Protein AF-A0A418XPI8-F1 (afdb_monomer_lite)

Foldseek 3Di:
DQDWWKKKKWKWALNHTDIDIDIDSDPDDDQLNVLQVVQCVVPVPPPDPPLHPDPPDDSVRSQVSSVVRRIGPIDMGTDPDPPPPDD

Secondary structure (DSSP, 8-state):
----EEEEEEEEETTEEEEEEEEESSS---HHHHHHHHHHHHHTTSS-GGGSPPTT--HHHHHHHHHHTTEEEEEEEEPPP------

Sequence (87 aa):
MSSQHRFEINYRYQDEPHTRIVESDAGRLDAHLAALRLIALHHADAENSLLMPAAGASPEDILEQAEVLGISGIRVNKLPHAHKQQP

Structure (mmCIF, N/CA/C/O backbone):
data_AF-A0A418XPI8-F1
#
_entry.id   AF-A0A418XPI8-F1
#
loop_
_atom_site.group_PDB
_atom_site.id
_atom_site.type_symbol
_atom_site.label_atom_id
_atom_site.label_alt_id
_atom_site.label_comp_id
_atom_site.label_asym_id
_atom_site.label_entity_id
_atom_site.label_seq_id
_atom_site.pdbx_PDB_ins_code
_atom_site.Cartn_x
_atom_site.Cartn_y
_atom_site.Cartn_z
_atom_site.occupancy
_atom_site.B_iso_or_equiv
_atom_site.auth_seq_id
_atom_site.auth_comp_id
_atom_site.auth_asym_id
_atom_site.auth_atom_id
_atom_site.pdbx_PDB_model_num
ATOM 1 N N . MET A 1 1 ? 15.569 16.125 -13.467 1.00 48.19 1 MET A N 1
ATOM 2 C CA . MET A 1 1 ? 14.969 16.632 -12.216 1.00 48.19 1 MET A CA 1
ATOM 3 C C . MET A 1 1 ? 13.790 15.730 -11.895 1.00 48.19 1 MET A C 1
ATOM 5 O O . MET A 1 1 ? 12.815 15.785 -12.631 1.00 48.19 1 MET A O 1
ATOM 9 N N . SER A 1 2 ? 13.896 14.853 -10.896 1.00 56.59 2 SER A N 1
ATOM 10 C CA . SER A 1 2 ? 12.750 14.051 -10.446 1.00 56.59 2 SER A CA 1
ATOM 11 C C . SER A 1 2 ? 11.872 14.930 -9.561 1.00 56.59 2 SER A C 1
ATOM 13 O O . SER A 1 2 ? 12.349 15.484 -8.571 1.00 56.59 2 SER A O 1
ATOM 15 N N . SER A 1 3 ? 10.616 15.140 -9.949 1.00 72.00 3 SER A N 1
ATOM 16 C CA . SER A 1 3 ? 9.654 15.852 -9.110 1.00 72.00 3 SER A CA 1
ATOM 17 C C . SER A 1 3 ? 9.105 14.877 -8.075 1.00 72.00 3 SER A C 1
ATOM 19 O O . SER A 1 3 ? 8.255 14.056 -8.393 1.00 72.00 3 SER A O 1
ATOM 21 N N . GLN A 1 4 ? 9.584 14.978 -6.837 1.00 80.12 4 GLN A N 1
ATOM 22 C CA . GLN A 1 4 ? 9.024 14.242 -5.704 1.00 80.12 4 GLN A CA 1
ATOM 23 C C . GLN A 1 4 ? 7.559 14.644 -5.511 1.00 80.12 4 GLN A C 1
ATOM 25 O O . GLN A 1 4 ? 7.268 15.798 -5.203 1.00 80.12 4 GLN A O 1
ATOM 30 N N . HIS A 1 5 ? 6.630 13.715 -5.713 1.00 88.50 5 HIS A N 1
ATOM 31 C CA . HIS A 1 5 ? 5.202 13.908 -5.492 1.00 88.50 5 HIS A CA 1
ATOM 32 C C . HIS A 1 5 ? 4.784 13.285 -4.163 1.00 88.50 5 HIS A C 1
ATOM 34 O O . HIS A 1 5 ? 5.198 12.179 -3.821 1.00 88.50 5 HIS A O 1
ATOM 40 N N . ARG A 1 6 ? 3.919 13.986 -3.426 1.00 92.00 6 ARG A N 1
ATOM 41 C CA . ARG A 1 6 ? 3.351 13.492 -2.171 1.00 92.00 6 ARG A CA 1
ATOM 42 C C . ARG A 1 6 ? 2.010 12.825 -2.408 1.00 92.00 6 ARG A C 1
ATOM 44 O O . ARG A 1 6 ? 1.154 13.357 -3.115 1.00 92.00 6 ARG A O 1
ATOM 51 N N . PHE A 1 7 ? 1.827 11.680 -1.775 1.00 93.88 7 PHE A N 1
ATOM 52 C CA . PHE A 1 7 ? 0.591 10.919 -1.800 1.00 93.88 7 PHE A CA 1
ATOM 53 C C . PHE A 1 7 ? 0.175 10.594 -0.377 1.00 93.88 7 PHE A C 1
ATOM 55 O O . PHE A 1 7 ? 1.000 10.229 0.456 1.00 93.88 7 PHE A O 1
ATOM 62 N N . GLU A 1 8 ? -1.111 10.722 -0.112 1.00 95.06 8 GLU A N 1
ATOM 63 C CA . GLU A 1 8 ? -1.744 10.264 1.108 1.00 95.06 8 GLU A CA 1
ATOM 64 C C . GLU A 1 8 ? -2.385 8.903 0.842 1.00 95.06 8 GLU A C 1
ATOM 66 O O . GLU A 1 8 ? -3.207 8.752 -0.062 1.00 95.06 8 GLU A O 1
ATOM 71 N N . ILE A 1 9 ? -1.993 7.906 1.624 1.00 96.50 9 ILE A N 1
ATOM 72 C CA . ILE A 1 9 ? -2.579 6.574 1.617 1.00 96.50 9 ILE A CA 1
ATOM 73 C C . ILE A 1 9 ? -3.536 6.493 2.798 1.00 96.50 9 ILE A C 1
ATOM 75 O O . ILE A 1 9 ? -3.112 6.620 3.945 1.00 96.50 9 ILE A O 1
ATOM 79 N N . ASN A 1 10 ? -4.809 6.255 2.514 1.00 97.25 10 ASN A N 1
ATOM 80 C CA . ASN A 1 10 ? -5.837 5.961 3.502 1.00 97.25 10 ASN A CA 1
ATOM 81 C C . ASN A 1 10 ? -6.124 4.463 3.456 1.00 97.25 10 ASN A C 1
ATOM 83 O O . ASN A 1 10 ? -6.355 3.922 2.377 1.00 97.25 10 ASN A O 1
ATOM 87 N N . TYR A 1 11 ? -6.073 3.789 4.596 1.00 96.88 11 TYR A N 1
ATOM 88 C CA . TYR A 1 11 ? -6.209 2.337 4.681 1.00 96.88 11 TYR A CA 1
ATOM 89 C C . TYR A 1 11 ? -6.747 1.934 6.055 1.00 96.88 11 TYR A C 1
ATOM 91 O O . TYR A 1 11 ? -6.860 2.766 6.955 1.00 96.88 11 TYR A O 1
ATOM 99 N N . ARG A 1 12 ? -7.100 0.663 6.219 1.00 97.00 12 ARG A N 1
ATOM 100 C CA . ARG A 1 12 ? -7.357 0.056 7.524 1.00 97.00 12 ARG A CA 1
ATOM 101 C C . ARG A 1 12 ? -6.250 -0.925 7.842 1.00 97.00 12 ARG A C 1
ATOM 103 O O . ARG A 1 12 ? -5.841 -1.662 6.951 1.00 97.00 12 ARG A O 1
ATOM 110 N N . TYR A 1 13 ? -5.787 -0.924 9.082 1.00 95.38 13 TYR A N 1
ATOM 111 C CA . TYR A 1 13 ? -4.901 -1.951 9.612 1.00 95.38 13 TYR A CA 1
ATOM 112 C C . TYR A 1 13 ? -5.575 -2.586 10.817 1.00 95.38 13 TYR A C 1
ATOM 114 O O . TYR A 1 13 ? -5.905 -1.873 11.757 1.00 95.38 13 TYR A O 1
ATOM 122 N N . GLN A 1 14 ? -5.833 -3.893 10.752 1.00 94.12 14 GLN A N 1
ATOM 123 C CA . GLN A 1 14 ? -6.630 -4.614 11.753 1.00 94.12 14 GLN A CA 1
ATOM 124 C C . GLN A 1 14 ? -7.961 -3.895 12.052 1.00 94.12 14 GLN A C 1
ATOM 126 O O . GLN A 1 14 ? -8.293 -3.607 13.195 1.00 94.12 14 GLN A O 1
ATOM 131 N N . ASP A 1 15 ? -8.684 -3.534 10.985 1.00 92.38 15 ASP A N 1
ATOM 132 C CA . ASP A 1 15 ? -9.939 -2.762 10.997 1.00 92.38 15 ASP A CA 1
ATOM 133 C C . ASP A 1 15 ? -9.861 -1.312 11.516 1.00 92.38 15 ASP A C 1
ATOM 135 O O . ASP A 1 15 ? -10.823 -0.550 11.369 1.00 92.38 15 ASP A O 1
ATOM 139 N N . GLU A 1 16 ? -8.705 -0.861 12.001 1.00 96.06 16 GLU A N 1
ATOM 140 C CA . GLU A 1 16 ? -8.512 0.511 12.463 1.00 96.06 16 GLU A CA 1
ATOM 141 C C . GLU A 1 16 ? -8.132 1.452 11.309 1.00 96.06 16 GLU A C 1
ATOM 143 O O . GLU A 1 16 ? -7.195 1.165 10.553 1.00 96.06 16 GLU A O 1
ATOM 148 N N . PRO A 1 17 ? -8.813 2.603 11.146 1.00 96.50 17 PRO A N 1
ATOM 149 C CA . PRO A 1 17 ? -8.506 3.550 10.083 1.00 96.50 17 PRO A CA 1
ATOM 150 C C . PRO A 1 17 ? -7.158 4.236 10.321 1.00 96.50 17 PRO A C 1
ATOM 152 O O . PRO A 1 17 ? -6.916 4.826 11.371 1.00 96.50 17 PRO A O 1
ATOM 155 N N . HIS A 1 18 ? -6.308 4.207 9.301 1.00 96.56 18 HIS A N 1
ATOM 156 C CA . HIS A 1 18 ? -4.976 4.785 9.308 1.00 96.56 18 HIS A CA 1
ATOM 157 C C . HIS A 1 18 ? -4.733 5.627 8.055 1.00 96.56 18 HIS A C 1
ATOM 159 O O . HIS A 1 18 ? -5.255 5.361 6.967 1.00 96.56 18 HIS A O 1
ATOM 165 N N . THR A 1 19 ? -3.861 6.621 8.206 1.00 95.50 19 THR A N 1
ATOM 166 C CA . THR A 1 19 ? -3.429 7.488 7.111 1.00 95.50 19 THR A CA 1
ATOM 167 C C . THR A 1 19 ? -1.911 7.611 7.116 1.00 95.50 19 THR A C 1
ATOM 169 O O . THR A 1 19 ? -1.284 7.750 8.169 1.00 95.50 19 THR A O 1
ATOM 172 N N . ARG A 1 20 ? -1.293 7.565 5.933 1.00 93.88 20 ARG A N 1
ATOM 173 C CA . ARG A 1 20 ? 0.158 7.706 5.775 1.00 93.88 20 ARG A CA 1
ATOM 174 C C . ARG A 1 2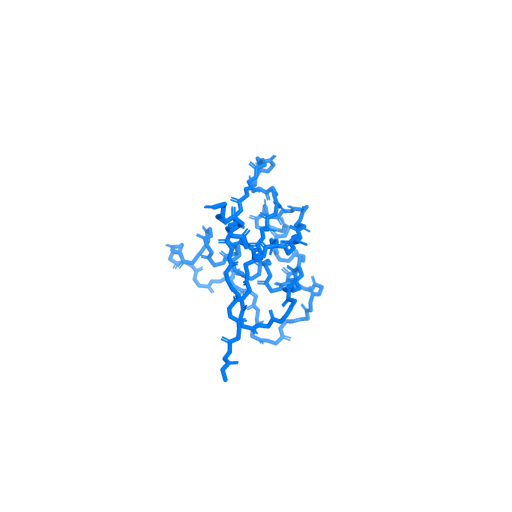0 ? 0.499 8.565 4.570 1.00 93.88 20 ARG A C 1
ATOM 176 O O . ARG A 1 20 ? 0.042 8.297 3.466 1.00 93.88 20 ARG A O 1
ATOM 183 N N . ILE A 1 21 ? 1.369 9.551 4.766 1.00 93.31 21 ILE A N 1
ATOM 184 C CA . ILE A 1 21 ? 1.947 10.317 3.661 1.00 93.31 21 ILE A CA 1
ATOM 185 C C . ILE A 1 21 ? 3.215 9.615 3.189 1.00 93.31 21 ILE A C 1
ATOM 187 O O . ILE A 1 21 ? 4.084 9.273 3.993 1.00 93.31 21 ILE A O 1
ATOM 191 N N . VAL A 1 22 ? 3.316 9.417 1.882 1.00 90.75 22 VAL A N 1
ATOM 192 C CA . VAL A 1 22 ? 4.490 8.858 1.219 1.00 90.75 22 VAL A CA 1
ATOM 193 C C . VAL A 1 22 ? 4.897 9.728 0.042 1.00 90.75 22 VAL A C 1
ATOM 195 O O . VAL A 1 22 ? 4.085 10.451 -0.538 1.00 90.75 22 VAL A O 1
ATOM 198 N N . GLU A 1 23 ? 6.163 9.621 -0.332 1.00 89.00 23 GLU A N 1
ATOM 199 C CA . GLU A 1 23 ? 6.708 10.312 -1.491 1.00 89.00 23 GLU A CA 1
ATOM 200 C C . GLU A 1 23 ? 6.970 9.310 -2.624 1.00 89.00 23 GLU A C 1
ATOM 202 O O . GLU A 1 23 ? 7.192 8.110 -2.402 1.00 89.00 23 GLU A O 1
ATOM 207 N N . SER A 1 24 ? 6.825 9.772 -3.859 1.00 86.62 24 SER A N 1
ATOM 208 C CA . SER A 1 24 ? 7.123 9.001 -5.059 1.00 86.62 24 SER A CA 1
ATOM 209 C C . SER A 1 24 ? 7.643 9.941 -6.134 1.00 86.62 24 SER A C 1
ATOM 211 O O . SER A 1 24 ? 7.046 10.987 -6.392 1.00 86.62 24 SER A O 1
ATOM 213 N N . ASP A 1 25 ? 8.722 9.537 -6.794 1.00 84.38 25 ASP A N 1
ATOM 214 C CA . ASP A 1 25 ? 9.247 10.230 -7.973 1.00 84.38 25 ASP A CA 1
ATOM 215 C C . ASP A 1 25 ? 8.328 10.063 -9.191 1.00 84.38 25 ASP A C 1
ATOM 217 O O . ASP A 1 25 ? 8.410 10.815 -10.162 1.00 84.38 25 ASP A O 1
ATOM 221 N N . ALA A 1 26 ? 7.432 9.073 -9.145 1.00 80.56 26 ALA A N 1
ATOM 222 C CA . ALA A 1 26 ? 6.420 8.878 -10.163 1.00 80.56 26 ALA A CA 1
ATOM 223 C C . ALA A 1 26 ? 5.243 9.842 -9.950 1.00 80.56 26 ALA A C 1
ATOM 225 O O . ALA A 1 26 ? 4.772 10.075 -8.836 1.00 80.56 26 ALA A O 1
ATOM 226 N N . GLY A 1 27 ? 4.688 10.346 -11.055 1.00 83.25 27 GLY A N 1
ATOM 227 C CA . GLY A 1 27 ? 3.508 11.220 -11.053 1.00 83.25 27 GLY A CA 1
ATOM 228 C C . GLY A 1 27 ? 2.228 10.582 -10.495 1.00 83.25 27 GLY A C 1
ATOM 229 O O . GLY A 1 27 ? 1.234 11.296 -10.314 1.00 83.25 27 GLY A O 1
ATOM 230 N N . ARG A 1 28 ? 2.266 9.275 -10.208 1.00 86.88 28 ARG A N 1
ATOM 231 C CA . ARG A 1 28 ? 1.191 8.430 -9.684 1.00 86.88 28 ARG A CA 1
ATOM 232 C C . ARG A 1 28 ? 1.771 7.408 -8.700 1.00 86.88 28 ARG A C 1
ATOM 234 O O . ARG A 1 28 ? 2.934 7.027 -8.813 1.00 86.88 28 ARG A O 1
ATOM 241 N N . LEU A 1 29 ? 0.943 6.954 -7.766 1.00 91.00 29 LEU A N 1
ATOM 242 C CA . LEU A 1 29 ? 1.232 5.829 -6.887 1.00 91.00 29 LEU A CA 1
ATOM 243 C C . LEU A 1 29 ? 0.068 4.840 -6.971 1.00 91.00 29 LEU A C 1
ATOM 245 O O . LEU A 1 29 ? -1.072 5.198 -6.677 1.00 91.00 29 LEU A O 1
ATOM 249 N N . ASP A 1 30 ? 0.365 3.619 -7.400 1.00 93.12 30 ASP A N 1
ATOM 250 C CA . ASP A 1 30 ? -0.633 2.561 -7.524 1.00 93.12 30 ASP A CA 1
ATOM 251 C C . ASP A 1 30 ? -0.950 1.924 -6.173 1.00 93.12 30 ASP A C 1
ATOM 253 O O . ASP A 1 30 ? -0.097 1.854 -5.288 1.00 93.12 30 ASP A O 1
ATOM 257 N N . ALA A 1 31 ? -2.175 1.413 -6.031 1.00 93.50 31 ALA A N 1
ATOM 258 C CA . ALA A 1 31 ? -2.638 0.795 -4.791 1.00 93.50 31 ALA A CA 1
ATOM 259 C C . ALA A 1 31 ? -1.769 -0.401 -4.364 1.00 93.50 31 ALA A C 1
ATOM 261 O O . ALA A 1 31 ? -1.443 -0.508 -3.190 1.00 93.50 31 ALA A O 1
ATOM 262 N N . HIS A 1 32 ? -1.324 -1.247 -5.301 1.00 93.50 32 HIS A N 1
ATOM 263 C CA . HIS A 1 32 ? -0.443 -2.381 -4.994 1.00 93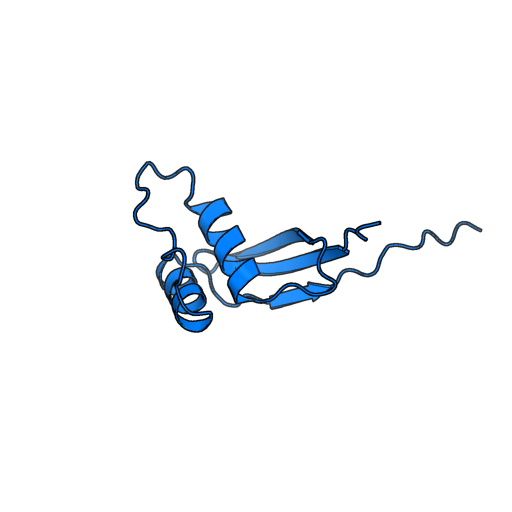.50 32 HIS A CA 1
ATOM 264 C C . HIS A 1 32 ? 0.949 -1.922 -4.510 1.00 93.50 32 HIS A C 1
ATOM 266 O O . HIS A 1 32 ? 1.506 -2.485 -3.572 1.00 93.50 32 HIS A O 1
ATOM 272 N N . LEU A 1 33 ? 1.497 -0.833 -5.064 1.00 92.88 33 LEU A N 1
ATOM 273 C CA . LEU A 1 33 ? 2.755 -0.248 -4.578 1.00 92.88 33 LEU A CA 1
ATOM 274 C C . LEU A 1 33 ? 2.589 0.391 -3.194 1.00 92.88 33 LEU A C 1
ATOM 276 O O . LEU A 1 33 ? 3.492 0.319 -2.360 1.00 92.88 33 LEU A O 1
ATOM 280 N N . ALA A 1 34 ? 1.437 1.016 -2.938 1.00 94.50 34 ALA A N 1
ATOM 281 C CA . ALA A 1 34 ? 1.076 1.485 -1.606 1.00 94.50 34 ALA A CA 1
ATOM 282 C C . ALA A 1 34 ? 0.964 0.308 -0.623 1.00 94.50 34 ALA A C 1
ATOM 284 O O . ALA A 1 34 ? 1.542 0.379 0.457 1.00 94.50 34 ALA A O 1
ATOM 285 N N . ALA A 1 35 ? 0.316 -0.790 -1.019 1.00 94.62 35 ALA A N 1
ATOM 286 C CA . ALA A 1 35 ? 0.190 -2.008 -0.225 1.00 94.62 35 ALA A CA 1
ATOM 287 C C . ALA A 1 35 ? 1.555 -2.597 0.153 1.00 94.62 35 ALA A C 1
ATOM 289 O O . ALA A 1 35 ? 1.798 -2.810 1.335 1.00 94.62 35 ALA A O 1
ATOM 290 N N . LEU A 1 36 ? 2.491 -2.736 -0.795 1.00 91.94 36 LEU A N 1
ATOM 291 C CA . LEU A 1 36 ? 3.867 -3.176 -0.507 1.00 91.94 36 LEU A CA 1
ATOM 292 C C . LEU A 1 36 ? 4.547 -2.320 0.566 1.00 91.94 36 LEU A C 1
ATOM 294 O O . LEU A 1 36 ? 5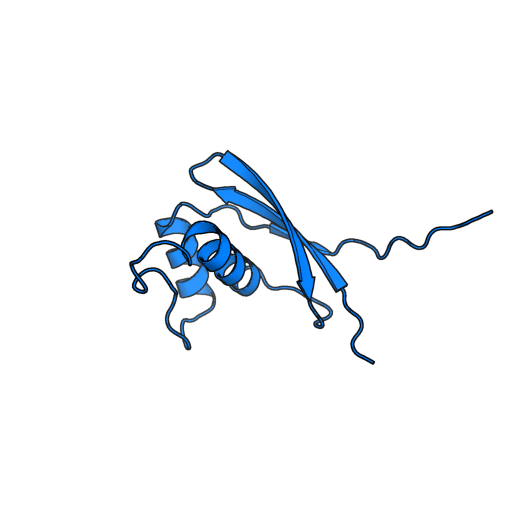.180 -2.845 1.480 1.00 91.94 36 LEU A O 1
ATOM 298 N N . ARG A 1 37 ? 4.404 -0.993 0.473 1.00 91.38 37 ARG A N 1
ATOM 299 C CA . ARG A 1 37 ? 4.964 -0.064 1.464 1.00 91.38 37 ARG A CA 1
ATOM 300 C C . ARG A 1 37 ? 4.315 -0.239 2.835 1.00 91.38 37 ARG A C 1
ATOM 302 O O . ARG A 1 37 ? 5.011 -0.116 3.835 1.00 91.38 37 ARG A O 1
ATOM 309 N N . LEU A 1 38 ? 3.009 -0.502 2.890 1.00 93.25 38 LEU A N 1
ATOM 310 C CA . LEU A 1 38 ? 2.279 -0.732 4.139 1.00 93.25 38 LEU A CA 1
ATOM 311 C C . LEU A 1 38 ? 2.624 -2.085 4.770 1.00 93.25 38 LEU A C 1
ATOM 313 O O . LEU A 1 38 ? 2.801 -2.146 5.983 1.00 93.25 38 LEU A O 1
ATOM 317 N N . ILE A 1 39 ? 2.775 -3.140 3.964 1.00 91.69 39 ILE A N 1
ATOM 318 C CA . ILE A 1 39 ? 3.248 -4.452 4.425 1.00 91.69 39 ILE A CA 1
ATOM 319 C C . ILE A 1 39 ? 4.638 -4.289 5.035 1.00 91.69 39 ILE A C 1
ATOM 321 O O . ILE A 1 39 ? 4.841 -4.662 6.184 1.00 91.69 39 ILE A O 1
ATOM 325 N N . ALA A 1 40 ? 5.566 -3.640 4.328 1.00 88.06 40 ALA A N 1
ATOM 326 C CA . ALA A 1 40 ? 6.888 -3.367 4.876 1.00 88.06 40 ALA A CA 1
ATOM 327 C C . ALA A 1 40 ? 6.824 -2.495 6.147 1.00 88.06 40 ALA A C 1
ATOM 329 O O . ALA A 1 40 ? 7.531 -2.756 7.109 1.00 88.06 40 ALA A O 1
ATOM 330 N N . LEU A 1 41 ? 5.956 -1.482 6.197 1.00 89.19 41 LEU A N 1
ATOM 3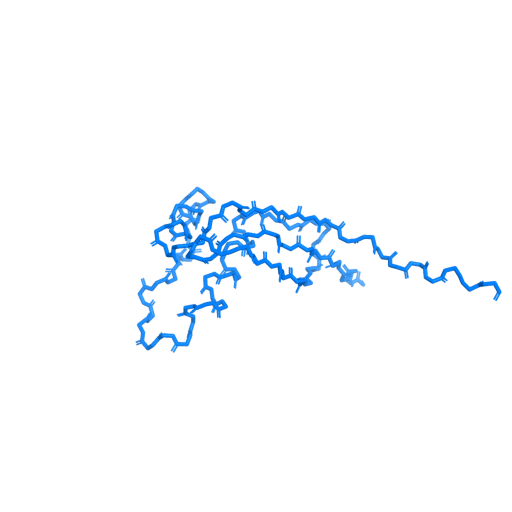31 C CA . LEU A 1 41 ? 5.817 -0.616 7.373 1.00 89.19 41 LEU A CA 1
ATOM 332 C C . LEU A 1 41 ? 5.400 -1.384 8.634 1.00 89.19 41 LEU A C 1
ATOM 334 O O . LEU A 1 41 ? 5.938 -1.111 9.703 1.00 89.19 41 LEU A O 1
ATOM 338 N N . HIS A 1 42 ? 4.429 -2.290 8.514 1.00 88.50 42 HIS A N 1
ATOM 339 C CA . HIS A 1 42 ? 3.845 -2.995 9.661 1.00 88.50 42 HIS A CA 1
ATOM 340 C C . HIS A 1 42 ? 4.528 -4.326 9.969 1.00 88.50 42 HIS A C 1
ATOM 342 O O . HIS A 1 42 ? 4.491 -4.772 11.112 1.00 88.50 42 HIS A O 1
ATOM 348 N N . HIS A 1 43 ? 5.161 -4.948 8.971 1.00 81.19 43 HIS A N 1
ATOM 349 C CA . HIS A 1 43 ? 5.652 -6.326 9.056 1.00 81.19 43 HIS A CA 1
ATOM 350 C C . HIS A 1 43 ? 7.134 -6.502 8.689 1.00 81.19 43 HIS A C 1
ATOM 352 O O . HIS A 1 43 ? 7.627 -7.617 8.807 1.00 81.19 43 HIS A O 1
ATOM 358 N N . ALA A 1 44 ? 7.882 -5.465 8.274 1.00 67.81 44 ALA A N 1
ATOM 359 C CA . ALA A 1 44 ? 9.314 -5.631 7.951 1.00 67.81 44 ALA A CA 1
ATOM 360 C C . ALA A 1 44 ? 10.226 -5.811 9.176 1.00 67.81 44 ALA A C 1
ATOM 362 O O . ALA A 1 44 ? 11.345 -6.286 9.013 1.00 67.81 44 ALA A O 1
ATOM 363 N N . ASP A 1 45 ? 9.769 -5.426 10.371 1.00 64.31 45 ASP A N 1
ATOM 364 C CA . ASP A 1 45 ? 10.495 -5.642 11.635 1.00 64.31 45 ASP A CA 1
ATOM 365 C C . ASP A 1 45 ? 10.078 -6.949 12.332 1.00 64.31 45 ASP A C 1
ATOM 367 O O . ASP A 1 45 ? 10.647 -7.346 13.346 1.00 64.31 45 ASP A O 1
ATOM 371 N N . ALA A 1 46 ? 9.081 -7.658 11.790 1.00 56.66 46 ALA A N 1
ATOM 372 C CA . ALA A 1 46 ? 8.807 -9.006 12.248 1.00 56.66 46 ALA A CA 1
ATOM 373 C C . ALA A 1 46 ? 9.970 -9.884 11.775 1.00 56.66 46 ALA A C 1
ATOM 375 O O . ALA A 1 46 ? 10.220 -9.975 10.576 1.00 56.66 46 ALA A O 1
ATOM 376 N N . GLU A 1 47 ? 10.653 -10.569 12.694 1.00 54.44 47 GLU A N 1
ATOM 377 C CA . GLU A 1 47 ? 11.767 -11.501 12.424 1.00 54.44 47 GLU A CA 1
ATOM 378 C C . GLU A 1 47 ? 11.423 -12.680 11.476 1.00 54.44 47 GLU A C 1
ATOM 380 O O . GLU A 1 47 ? 12.195 -13.623 11.316 1.00 54.44 47 GLU A O 1
ATOM 385 N N . ASN A 1 48 ? 10.269 -12.631 10.811 1.00 53.16 48 ASN A N 1
ATOM 386 C CA . ASN A 1 48 ? 9.814 -13.544 9.786 1.00 53.16 48 ASN A CA 1
ATOM 387 C C . ASN A 1 48 ? 9.759 -12.824 8.428 1.00 53.16 48 ASN A C 1
ATOM 389 O O . ASN A 1 48 ? 8.737 -12.261 8.038 1.00 53.16 48 ASN A O 1
ATOM 393 N N . SER A 1 49 ? 10.824 -12.955 7.635 1.00 56.16 49 SER A N 1
ATOM 394 C CA . SER A 1 49 ? 10.897 -12.513 6.228 1.00 56.16 49 SER A CA 1
ATOM 395 C C . SER A 1 49 ? 9.853 -13.157 5.285 1.00 56.16 49 SER A C 1
ATOM 397 O O . SER A 1 49 ? 9.904 -12.948 4.077 1.00 56.16 49 SER A O 1
ATOM 399 N N . LEU A 1 50 ? 8.921 -13.961 5.810 1.00 62.59 50 LEU A N 1
ATOM 400 C CA . LEU A 1 50 ? 7.906 -14.735 5.086 1.00 62.59 50 LEU A CA 1
ATOM 401 C C . LEU A 1 50 ? 6.646 -13.938 4.707 1.00 62.59 50 LEU A C 1
ATOM 403 O O . LEU A 1 50 ? 5.801 -14.473 3.999 1.00 62.59 50 LEU A O 1
ATOM 407 N N . LEU A 1 51 ? 6.497 -12.694 5.175 1.00 74.75 51 LEU A N 1
ATOM 408 C CA . LEU A 1 51 ? 5.267 -11.906 4.980 1.00 74.75 51 LEU A CA 1
ATOM 409 C C . LEU A 1 51 ? 5.343 -10.918 3.802 1.00 74.75 51 LEU A C 1
ATOM 411 O O . LEU A 1 51 ? 4.346 -10.283 3.462 1.00 74.75 51 LEU A O 1
ATOM 415 N N . MET A 1 52 ? 6.508 -10.776 3.165 1.00 80.50 52 MET A N 1
ATOM 416 C CA . MET A 1 52 ? 6.650 -9.925 1.983 1.00 80.50 52 MET A CA 1
ATOM 417 C C . MET A 1 52 ? 6.128 -10.642 0.730 1.00 80.50 52 MET A C 1
ATOM 419 O O . MET A 1 52 ? 6.487 -11.801 0.508 1.00 80.50 52 MET A O 1
ATOM 423 N N . PRO A 1 53 ? 5.353 -9.960 -0.137 1.00 78.19 53 PRO A N 1
ATOM 424 C CA . PRO A 1 53 ? 4.993 -10.510 -1.438 1.00 78.19 53 PRO A CA 1
ATOM 425 C C . PRO A 1 53 ? 6.237 -10.872 -2.255 1.00 78.19 53 PRO A C 1
ATOM 427 O O . PRO A 1 53 ? 7.273 -10.203 -2.168 1.00 78.19 53 PRO A O 1
ATOM 430 N N . ALA A 1 54 ? 6.132 -11.915 -3.082 1.00 81.31 54 ALA A N 1
ATOM 431 C CA . ALA A 1 54 ? 7.216 -12.308 -3.974 1.00 81.31 54 ALA A CA 1
ATOM 432 C C . ALA A 1 54 ? 7.614 -11.143 -4.901 1.00 81.31 54 ALA A C 1
ATOM 434 O O . ALA A 1 54 ? 6.767 -10.377 -5.353 1.00 81.31 54 ALA A O 1
ATOM 435 N N . ALA A 1 55 ? 8.901 -11.037 -5.247 1.00 77.31 55 ALA A N 1
ATOM 436 C CA . ALA A 1 55 ? 9.430 -9.928 -6.054 1.00 77.31 55 ALA A CA 1
ATOM 437 C C . ALA A 1 55 ? 8.797 -9.788 -7.460 1.00 77.31 55 ALA A C 1
ATOM 439 O O . ALA A 1 55 ? 8.961 -8.754 -8.100 1.00 77.31 55 ALA A O 1
ATOM 440 N N . GLY A 1 56 ? 8.087 -10.816 -7.937 1.00 82.44 56 GLY A N 1
ATOM 441 C CA . GLY A 1 56 ? 7.320 -10.811 -9.186 1.00 82.44 56 GLY A CA 1
ATOM 442 C C . GLY A 1 56 ? 5.823 -11.063 -8.996 1.00 82.44 56 GLY A C 1
ATOM 443 O O . GLY A 1 56 ? 5.170 -11.469 -9.954 1.00 82.44 56 GLY A O 1
ATOM 444 N N . ALA A 1 57 ? 5.299 -10.889 -7.779 1.00 88.88 57 ALA A N 1
ATOM 445 C CA . ALA A 1 57 ? 3.874 -11.019 -7.498 1.00 88.88 57 ALA A CA 1
ATOM 446 C C . ALA A 1 57 ? 3.072 -10.033 -8.354 1.00 88.88 57 ALA A C 1
ATOM 448 O O . ALA A 1 57 ? 3.497 -8.894 -8.589 1.00 88.88 57 ALA A O 1
ATOM 449 N N . SER A 1 58 ? 1.917 -10.478 -8.837 1.00 94.06 58 SER A N 1
ATOM 450 C CA . SER A 1 58 ? 1.040 -9.616 -9.615 1.00 94.06 58 SER A CA 1
ATOM 451 C C . SER A 1 58 ? 0.431 -8.517 -8.723 1.00 94.06 58 SER A C 1
ATOM 453 O O . SER A 1 58 ? 0.406 -8.639 -7.494 1.00 94.06 58 SER A O 1
ATOM 455 N N . PRO A 1 59 ? -0.081 -7.416 -9.305 1.00 93.69 59 PRO A N 1
ATOM 456 C CA . PRO A 1 59 ? -0.756 -6.379 -8.529 1.00 93.69 59 PRO A CA 1
ATOM 457 C C . PRO A 1 59 ? -1.919 -6.895 -7.671 1.00 93.69 59 PRO A C 1
ATOM 459 O O . PRO A 1 59 ? -2.156 -6.342 -6.601 1.00 93.69 59 PRO A O 1
ATOM 462 N N . GLU A 1 60 ? -2.634 -7.922 -8.134 1.00 94.19 60 GLU A N 1
ATOM 463 C CA . GLU A 1 60 ? -3.730 -8.565 -7.399 1.00 94.19 60 GLU A CA 1
ATOM 464 C C . GLU A 1 60 ? -3.211 -9.391 -6.217 1.00 94.19 60 GLU A C 1
ATOM 466 O O . GLU A 1 60 ? -3.661 -9.151 -5.099 1.00 94.19 60 GLU A O 1
ATOM 471 N N . ASP A 1 61 ? -2.185 -10.227 -6.415 1.00 94.06 61 ASP A N 1
ATOM 472 C CA . ASP A 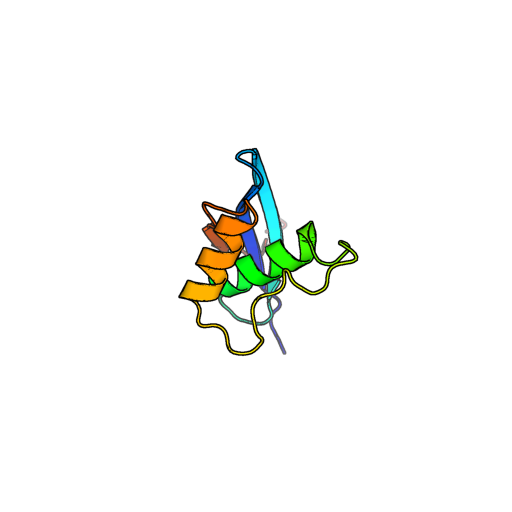1 61 ? -1.574 -11.029 -5.339 1.00 94.06 61 ASP A CA 1
ATOM 473 C C . ASP A 1 61 ? -1.045 -10.145 -4.202 1.00 94.06 61 ASP A C 1
ATOM 475 O O . ASP A 1 61 ? -1.156 -10.466 -3.021 1.00 94.06 61 ASP A O 1
ATOM 479 N N . ILE A 1 62 ? -0.456 -8.999 -4.552 1.00 93.88 62 ILE A N 1
ATOM 480 C CA . ILE A 1 62 ? 0.059 -8.035 -3.574 1.00 93.88 62 ILE A CA 1
ATOM 481 C C . ILE A 1 62 ? -1.076 -7.467 -2.714 1.00 93.88 62 ILE A C 1
ATOM 483 O O . ILE A 1 62 ? -0.898 -7.266 -1.510 1.00 93.88 62 ILE A O 1
ATOM 487 N N . LEU A 1 63 ? -2.218 -7.158 -3.330 1.00 94.44 63 LEU A N 1
ATOM 488 C CA . LEU A 1 63 ? -3.377 -6.620 -2.622 1.00 94.44 63 LEU A CA 1
ATOM 489 C C . LEU A 1 63 ? -4.033 -7.694 -1.752 1.00 94.44 63 LEU A C 1
ATOM 491 O O . LEU A 1 63 ? -4.333 -7.416 -0.595 1.00 94.44 63 LEU A O 1
ATOM 495 N N . GLU A 1 64 ? -4.177 -8.915 -2.264 1.00 93.81 64 GLU A N 1
ATOM 496 C CA . GLU A 1 64 ? -4.694 -10.051 -1.498 1.00 93.81 64 GLU A CA 1
ATOM 497 C C . GLU A 1 64 ? -3.804 -10.347 -0.284 1.00 93.81 64 GLU A C 1
ATOM 499 O O . GLU A 1 64 ? -4.288 -10.470 0.842 1.00 93.81 64 GLU A O 1
ATOM 504 N N . GLN A 1 65 ? -2.482 -10.357 -0.472 1.00 92.06 65 GLN A N 1
ATOM 505 C CA . GLN A 1 65 ? -1.538 -10.536 0.627 1.00 92.06 65 GLN A CA 1
ATOM 506 C C . GLN A 1 65 ? -1.664 -9.425 1.677 1.00 92.06 65 GLN A C 1
ATOM 508 O O . GLN A 1 65 ? -1.561 -9.704 2.872 1.00 92.06 65 GLN A O 1
ATOM 513 N N . ALA A 1 66 ? -1.896 -8.175 1.263 1.00 93.88 66 ALA A N 1
ATOM 514 C CA . ALA A 1 66 ? -2.134 -7.076 2.194 1.00 93.88 66 ALA A CA 1
ATOM 515 C C . ALA A 1 66 ? -3.392 -7.329 3.038 1.00 93.88 66 ALA A C 1
ATOM 517 O O . ALA A 1 66 ? -3.339 -7.169 4.258 1.00 93.88 66 ALA A O 1
ATOM 518 N N . GLU A 1 67 ? -4.477 -7.801 2.422 1.00 94.00 67 GLU A N 1
ATOM 519 C CA . GLU A 1 67 ? -5.720 -8.129 3.126 1.00 94.00 67 GLU A CA 1
ATOM 520 C C . GLU A 1 67 ? -5.529 -9.268 4.134 1.00 94.00 67 GLU A C 1
ATOM 522 O O . GLU A 1 67 ? -5.956 -9.135 5.283 1.00 94.00 67 GLU A O 1
ATOM 527 N N . VAL A 1 68 ? -4.808 -10.333 3.760 1.00 92.94 68 VAL A N 1
ATOM 528 C CA . VAL A 1 68 ? -4.438 -11.438 4.670 1.00 92.94 68 VAL A CA 1
ATOM 529 C C . VAL A 1 68 ? -3.652 -10.932 5.886 1.00 92.94 68 VAL A C 1
ATOM 531 O O . VAL A 1 68 ? -3.803 -11.452 6.990 1.00 92.94 68 VAL A O 1
ATOM 534 N N . LEU A 1 69 ? -2.844 -9.886 5.705 1.00 92.00 69 LEU A N 1
ATOM 535 C CA . LEU A 1 69 ? -2.052 -9.244 6.759 1.00 92.00 69 LEU A CA 1
ATOM 536 C C . LEU A 1 69 ? -2.820 -8.155 7.528 1.00 92.00 69 LEU A C 1
ATOM 538 O O . LEU A 1 69 ? -2.218 -7.394 8.293 1.00 92.00 69 LEU A O 1
ATOM 542 N N . GLY A 1 70 ? -4.136 -8.063 7.327 1.00 94.12 70 GLY A N 1
ATOM 543 C CA . GLY A 1 70 ? -5.017 -7.115 8.004 1.00 94.12 70 GLY A CA 1
ATOM 544 C C . GLY A 1 70 ? -4.974 -5.697 7.434 1.00 94.12 70 GLY A C 1
ATOM 545 O O . GLY A 1 70 ? -5.504 -4.786 8.066 1.00 94.12 70 GLY A O 1
ATOM 546 N N . ILE A 1 71 ? -4.348 -5.486 6.274 1.00 96.06 71 ILE A N 1
ATOM 547 C CA . ILE A 1 71 ? -4.262 -4.195 5.586 1.00 96.06 71 ILE A CA 1
ATOM 548 C C . ILE A 1 71 ? -5.311 -4.163 4.471 1.00 96.06 71 ILE A C 1
ATOM 550 O O . ILE A 1 71 ? -5.154 -4.808 3.440 1.00 96.06 71 ILE A O 1
ATOM 554 N N . SER A 1 72 ? -6.372 -3.376 4.636 1.00 95.81 72 SER A N 1
ATOM 555 C CA . SER A 1 72 ? -7.492 -3.340 3.686 1.00 95.81 72 SER A CA 1
ATOM 556 C C . SER A 1 72 ? -7.938 -1.919 3.343 1.00 95.81 72 SER A C 1
ATOM 558 O O . SER A 1 72 ? -7.501 -0.929 3.935 1.00 95.81 72 SER A O 1
ATOM 560 N N . GLY 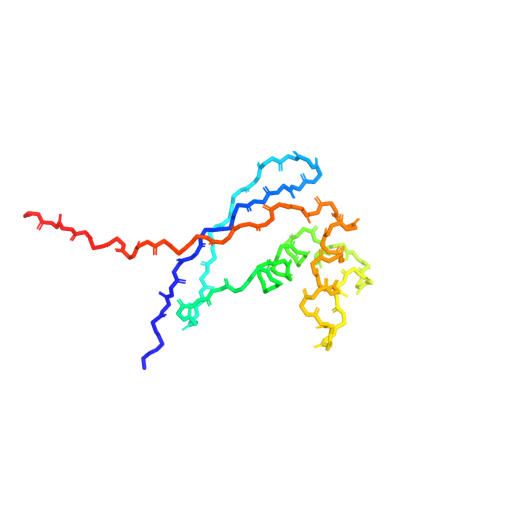A 1 73 ? -8.816 -1.791 2.342 1.00 94.81 73 GLY A N 1
ATOM 561 C CA . GLY A 1 73 ? -9.445 -0.512 1.995 1.00 94.81 73 GLY A CA 1
ATOM 562 C C . GLY A 1 73 ? -8.466 0.574 1.537 1.00 94.81 73 GLY A C 1
ATOM 563 O O . GLY A 1 73 ? -8.718 1.755 1.775 1.00 94.81 73 GLY A O 1
ATOM 564 N N . ILE A 1 74 ? -7.362 0.176 0.901 1.00 96.19 74 ILE A N 1
ATOM 565 C CA . ILE A 1 74 ? -6.276 1.063 0.480 1.00 96.19 74 ILE A CA 1
ATOM 566 C C . ILE A 1 74 ? -6.776 2.038 -0.593 1.00 96.19 74 ILE A C 1
ATOM 568 O O . ILE A 1 74 ? -7.238 1.645 -1.664 1.00 96.19 74 ILE A O 1
ATOM 572 N N . ARG A 1 75 ? -6.645 3.335 -0.321 1.00 95.56 75 ARG A N 1
ATOM 573 C CA . ARG A 1 75 ? -6.964 4.436 -1.235 1.00 95.56 75 ARG A CA 1
ATOM 574 C C . ARG A 1 75 ? -5.805 5.410 -1.278 1.00 95.56 75 ARG A C 1
ATOM 576 O O . ARG A 1 75 ? -5.329 5.853 -0.237 1.00 95.56 75 ARG A O 1
ATOM 583 N N . VAL A 1 76 ? -5.378 5.768 -2.482 1.00 94.81 76 VAL A N 1
ATOM 584 C CA . VAL A 1 76 ? -4.241 6.663 -2.696 1.00 94.81 76 VAL A CA 1
ATOM 585 C C . VAL A 1 76 ? -4.733 7.987 -3.263 1.00 94.81 76 VAL A C 1
ATOM 587 O O . VAL A 1 76 ? -5.298 8.032 -4.353 1.00 94.81 76 VAL A O 1
ATOM 590 N N . ASN A 1 77 ? -4.467 9.070 -2.542 1.00 93.31 77 ASN A N 1
ATOM 591 C CA . ASN A 1 77 ? -4.796 10.431 -2.938 1.00 93.31 77 ASN A CA 1
ATOM 592 C C . ASN A 1 77 ? -3.506 11.192 -3.237 1.00 93.31 77 ASN A C 1
ATOM 594 O O . ASN A 1 77 ? -2.599 11.245 -2.409 1.00 93.31 77 ASN A O 1
ATOM 598 N N . LYS A 1 78 ? -3.405 11.817 -4.411 1.00 91.19 78 LYS A N 1
ATOM 599 C CA . LYS A 1 78 ? -2.288 12.723 -4.695 1.00 91.19 78 LYS A CA 1
ATOM 600 C C . LYS A 1 78 ? -2.497 14.012 -3.914 1.00 91.19 78 LYS A C 1
ATOM 602 O O . LYS A 1 78 ? -3.501 14.692 -4.115 1.00 91.19 78 LYS A O 1
ATOM 607 N N . LEU A 1 79 ? -1.548 14.355 -3.051 1.00 88.69 79 LEU A N 1
ATOM 608 C CA . LEU A 1 79 ? -1.594 15.628 -2.355 1.00 88.69 79 LEU A CA 1
ATOM 609 C C . LEU A 1 79 ? -1.185 16.733 -3.333 1.00 88.69 79 LEU A C 1
ATOM 611 O O . LEU A 1 79 ? -0.171 16.591 -4.030 1.00 88.69 79 LEU A O 1
ATOM 615 N N . PRO A 1 80 ? -1.955 17.831 -3.419 1.00 80.19 80 PRO A N 1
ATOM 616 C CA . PRO A 1 80 ? -1.513 18.985 -4.172 1.00 80.19 80 PRO A CA 1
ATOM 617 C C . PRO A 1 80 ? -0.213 19.484 -3.546 1.00 80.19 80 PRO A C 1
ATOM 619 O O . PRO A 1 80 ? -0.086 19.581 -2.323 1.00 80.19 80 PRO A O 1
ATOM 622 N N . HIS A 1 81 ? 0.764 19.807 -4.393 1.00 64.81 81 HIS A N 1
ATOM 623 C CA . HIS A 1 81 ? 1.909 20.589 -3.952 1.00 64.81 81 HIS A CA 1
ATOM 624 C C . HIS A 1 81 ? 1.352 21.855 -3.326 1.00 64.81 81 HIS A C 1
ATOM 626 O O . HIS A 1 81 ? 0.674 22.618 -4.012 1.00 64.81 81 HIS A O 1
ATOM 632 N N . ALA A 1 82 ? 1.580 22.049 -2.027 1.00 55.75 82 ALA A N 1
ATOM 633 C CA . ALA A 1 82 ? 1.219 23.287 -1.367 1.00 55.75 82 ALA A CA 1
ATOM 634 C C . ALA A 1 82 ? 2.058 24.402 -2.004 1.00 55.75 82 ALA A C 1
ATOM 636 O O . ALA A 1 82 ? 3.158 24.715 -1.551 1.00 55.75 82 ALA A O 1
ATOM 637 N N . HIS A 1 83 ? 1.559 24.990 -3.092 1.00 47.50 83 HIS A N 1
ATOM 638 C CA . HIS A 1 83 ? 1.925 26.337 -3.469 1.00 47.50 83 HIS A CA 1
ATOM 639 C C . HIS A 1 83 ? 1.474 27.198 -2.302 1.00 47.50 83 HIS A C 1
ATOM 641 O O . HIS A 1 83 ? 0.300 27.537 -2.176 1.00 47.50 83 HIS A O 1
ATOM 647 N N . LYS A 1 84 ? 2.415 27.491 -1.400 1.00 46.97 84 LYS A N 1
ATOM 648 C CA . LYS A 1 84 ? 2.290 28.622 -0.495 1.00 46.97 84 LYS A CA 1
ATOM 649 C C . LYS A 1 84 ? 2.100 29.844 -1.389 1.00 46.97 84 LYS A C 1
ATOM 651 O O . LYS A 1 84 ? 3.068 30.394 -1.901 1.00 46.97 84 LYS A O 1
ATOM 656 N N . GLN A 1 85 ? 0.848 30.214 -1.629 1.00 49.56 85 GLN A N 1
ATOM 657 C CA . GLN A 1 85 ? 0.496 31.552 -2.064 1.00 49.56 85 GLN A CA 1
ATOM 658 C C . GLN A 1 85 ? 0.810 32.443 -0.862 1.00 49.56 85 GLN A C 1
ATOM 660 O O . GLN A 1 85 ? 0.027 32.530 0.081 1.00 49.56 85 GLN A O 1
ATOM 665 N N . GLN A 1 86 ? 2.032 32.970 -0.828 1.00 43.53 86 GLN A N 1
ATOM 666 C CA . GLN A 1 86 ? 2.371 34.080 0.048 1.00 43.53 86 GLN A CA 1
ATOM 667 C C . GLN A 1 86 ? 1.815 35.353 -0.602 1.00 43.53 86 GLN A C 1
ATOM 669 O O . GLN A 1 86 ? 2.155 35.599 -1.763 1.00 43.53 86 GLN A O 1
ATOM 674 N N . PRO A 1 87 ? 0.947 36.115 0.085 1.00 56.75 87 PRO A N 1
ATOM 675 C CA . PRO A 1 87 ? 0.753 37.522 -0.237 1.00 56.75 87 PRO A CA 1
ATOM 676 C C . PRO A 1 87 ? 2.011 38.339 0.089 1.00 56.75 87 PRO A C 1
ATOM 678 O O . PRO A 1 87 ? 2.794 37.910 0.973 1.00 56.75 87 PRO A O 1
#

pLDDT: mean 84.19, std 15.0, range [43.53, 97.25]

Radius of gyration: 14.56 Å; chains: 1; bounding box: 25×52×25 Å

Organism: NCBI:txid2320866